Protein AF-A0A2N2IG93-F1 (afdb_monomer)

Solvent-accessible surface area (backbone atoms only — not comparable to full-atom values): 2644 Å² total; per-residue (Å²): 106,71,67,59,54,52,50,51,52,52,32,27,60,77,42,74,54,36,57,68,60,18,15,59,76,69,76,45,55,53,69,57,45,53,51,49,35,61,76,69,68,61,85,84,115

Sequence (45 aa):
RIIEEVLIRRALQKTKGNRTRAAGILEISHRALLYKIKEYGLTDA

Secondary structure (DSSP, 8-state):
-HHHHHHHHHHHHHTTT-HHHHHHHTTS-HHHHHHHHHHTT----

Foldseek 3Di:
DVVVVVLLVVLCVVVVNPLCSSCVVVVHDSVVSVVVCVVVVVPDD

Radius of gyration: 8.98 Å; Cα contacts (8 Å, |Δi|>4): 35; chains: 1; bounding box: 20×18×21 Å

Nearest PDB structures (foldseek):
  1f36-assembly1_B  TM=9.728E-01  e=1.911E-02  Escherichia coli
  1etq-assembly2_D  TM=9.728E-01  e=2.325E-02  Escherichia coli
  1etq-assembly2_C  TM=9.630E-01  e=3.921E-02  Escherichia coli
  1etv-assembly1_B  TM=9.582E-01  e=3.441E-02  Escherichia coli
  1etk-assembly1_B  TM=9.575E-01  e=9.169E-02  Escherichia coli

Mean predicted aligned error: 2.7 Å

pLDDT: mean 93.87, std 9.96, range [47.19, 98.56]

Structure (mmCIF, N/CA/C/O backbone):
data_AF-A0A2N2IG93-F1
#
_entry.id   AF-A0A2N2IG93-F1
#
loop_
_atom_site.group_PDB
_atom_site.id
_atom_site.type_symbol
_atom_site.label_atom_id
_atom_site.label_alt_id
_atom_site.label_comp_id
_atom_site.label_asym_id
_atom_site.label_entity_id
_atom_site.label_seq_id
_atom_site.pdbx_PDB_ins_code
_atom_site.Cartn_x
_atom_site.Cartn_y
_atom_site.Cartn_z
_atom_site.occupancy
_atom_site.B_iso_or_equiv
_atom_site.auth_seq_id
_atom_site.auth_comp_id
_atom_site.auth_asym_id
_atom_site.auth_atom_id
_atom_site.pdbx_PDB_model_num
ATOM 1 N N . ARG A 1 1 ? -0.999 2.889 -15.551 1.00 75.56 1 ARG A N 1
ATOM 2 C CA . ARG A 1 1 ? -1.953 3.523 -14.610 1.00 75.56 1 ARG A CA 1
ATOM 3 C C . ARG A 1 1 ? -3.033 2.539 -14.169 1.00 75.56 1 ARG A C 1
ATOM 5 O O . ARG A 1 1 ? -2.967 2.122 -13.029 1.00 75.56 1 ARG A O 1
ATOM 12 N N . ILE A 1 2 ? -3.905 2.042 -15.059 1.00 88.75 2 ILE A N 1
ATOM 13 C CA . ILE A 1 2 ? -4.983 1.088 -14.692 1.00 88.75 2 ILE A CA 1
ATOM 14 C C . ILE A 1 2 ? -4.457 -0.164 -13.958 1.00 88.75 2 ILE A C 1
ATOM 16 O O . ILE A 1 2 ? -4.976 -0.522 -12.908 1.00 88.75 2 ILE A O 1
ATOM 20 N N . ILE A 1 3 ? -3.393 -0.803 -14.466 1.00 94.88 3 ILE A N 1
ATOM 21 C CA . ILE A 1 3 ? -2.813 -1.999 -13.823 1.00 94.88 3 ILE A CA 1
ATOM 22 C C . ILE A 1 3 ? -2.276 -1.682 -12.418 1.00 94.88 3 ILE A C 1
ATOM 24 O O . ILE A 1 3 ? -2.531 -2.437 -11.486 1.00 94.88 3 ILE A O 1
ATOM 28 N N . GLU A 1 4 ? -1.573 -0.557 -12.254 1.00 96.62 4 GLU A N 1
ATOM 29 C CA . GLU A 1 4 ? -1.034 -0.127 -10.955 1.00 96.62 4 GLU A CA 1
ATOM 30 C C . GLU A 1 4 ? -2.166 0.106 -9.944 1.00 96.62 4 GLU A C 1
ATOM 32 O O . GLU A 1 4 ? -2.118 -0.424 -8.837 1.00 96.62 4 GLU A O 1
ATOM 37 N N . GLU A 1 5 ? -3.227 0.813 -10.343 1.00 96.31 5 GLU A N 1
ATOM 38 C CA . GLU A 1 5 ? -4.396 1.045 -9.491 1.00 96.31 5 GLU A CA 1
ATOM 39 C C . GLU A 1 5 ? -5.067 -0.270 -9.061 1.00 96.31 5 GLU A C 1
ATOM 41 O O . GLU A 1 5 ? -5.359 -0.465 -7.879 1.00 96.31 5 GLU A O 1
ATOM 46 N N . VAL A 1 6 ? -5.268 -1.209 -9.993 1.00 97.06 6 VAL A N 1
ATOM 47 C CA . VAL A 1 6 ? -5.867 -2.523 -9.699 1.00 97.06 6 VAL A CA 1
ATOM 48 C C . VAL A 1 6 ? -5.010 -3.317 -8.714 1.00 97.06 6 VAL A C 1
ATOM 50 O O . VAL A 1 6 ? -5.547 -3.925 -7.785 1.00 97.06 6 VAL A O 1
ATOM 53 N N . LEU A 1 7 ? -3.686 -3.310 -8.884 1.00 97.94 7 LEU A N 1
ATOM 54 C CA . LEU A 1 7 ? -2.766 -3.979 -7.963 1.00 97.94 7 LEU A CA 1
ATOM 55 C C . LEU A 1 7 ? -2.825 -3.353 -6.568 1.00 97.94 7 LEU A C 1
ATOM 57 O O . LEU A 1 7 ? -2.916 -4.084 -5.580 1.00 97.94 7 LEU A O 1
ATOM 61 N N . ILE A 1 8 ? -2.865 -2.020 -6.480 1.00 97.31 8 ILE A N 1
ATOM 62 C CA . ILE A 1 8 ? -2.991 -1.312 -5.202 1.00 97.31 8 ILE A CA 1
ATOM 63 C C . ILE A 1 8 ? -4.315 -1.652 -4.513 1.00 97.31 8 ILE A C 1
ATOM 65 O O . ILE A 1 8 ? -4.309 -2.008 -3.333 1.00 97.31 8 ILE A O 1
ATOM 69 N N . ARG A 1 9 ? -5.444 -1.622 -5.234 1.00 96.75 9 ARG A N 1
ATOM 70 C CA . ARG A 1 9 ? -6.761 -1.995 -4.687 1.00 96.75 9 ARG A CA 1
ATOM 71 C C . ARG A 1 9 ? -6.766 -3.429 -4.158 1.00 96.75 9 ARG A C 1
ATOM 73 O O . ARG A 1 9 ? -7.221 -3.664 -3.042 1.00 96.75 9 ARG A O 1
ATOM 80 N N . ARG A 1 10 ? -6.206 -4.380 -4.911 1.00 97.50 10 ARG A N 1
ATOM 81 C CA . ARG A 1 10 ? -6.104 -5.788 -4.486 1.00 97.50 10 ARG A CA 1
ATOM 82 C C . ARG A 1 10 ? -5.218 -5.961 -3.258 1.00 97.50 10 ARG A C 1
ATOM 84 O O . ARG A 1 10 ? -5.575 -6.721 -2.361 1.00 97.50 10 ARG A O 1
ATOM 91 N N . ALA A 1 11 ? -4.085 -5.263 -3.193 1.00 98.00 11 ALA A N 1
ATOM 92 C CA . ALA A 1 11 ? -3.200 -5.308 -2.034 1.00 98.00 11 ALA A CA 1
ATOM 93 C C . ALA A 1 11 ? -3.893 -4.749 -0.783 1.00 98.00 11 ALA A C 1
ATOM 95 O O . ALA A 1 11 ? -3.868 -5.401 0.258 1.00 98.00 11 ALA A O 1
ATOM 96 N N . LEU A 1 12 ? -4.578 -3.606 -0.898 1.00 97.00 12 LEU A N 1
ATOM 97 C CA . LEU A 1 12 ? -5.356 -3.009 0.194 1.00 97.00 12 LEU A CA 1
ATOM 98 C C . LEU A 1 12 ? -6.490 -3.928 0.664 1.00 97.00 12 LEU A C 1
ATOM 100 O O . LEU A 1 12 ? -6.646 -4.135 1.865 1.00 97.00 12 LEU A O 1
ATOM 104 N N . GLN A 1 13 ? -7.238 -4.538 -0.258 1.00 96.81 13 GLN A N 1
ATOM 105 C CA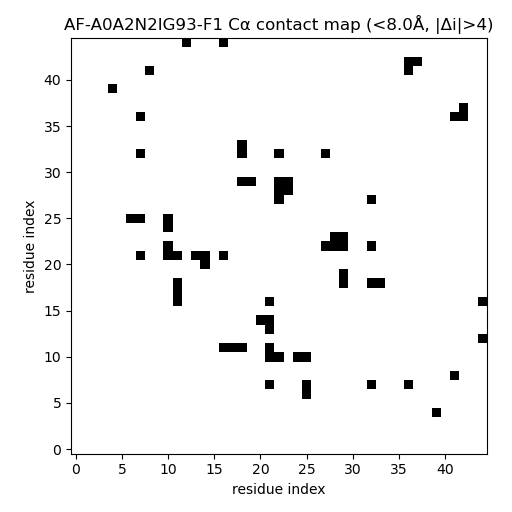 . GLN A 1 13 ? -8.282 -5.511 0.084 1.00 96.81 13 GLN A CA 1
ATOM 106 C C . GLN A 1 13 ? -7.699 -6.735 0.802 1.00 96.81 13 GLN A C 1
ATOM 108 O O . GLN A 1 13 ? -8.189 -7.131 1.860 1.00 96.81 13 GLN A O 1
ATOM 113 N N . LYS A 1 14 ? -6.603 -7.302 0.280 1.00 97.44 14 LYS A N 1
ATOM 114 C CA . LYS A 1 14 ? -5.925 -8.467 0.869 1.00 97.44 14 LYS A CA 1
ATOM 115 C C . LYS A 1 14 ? -5.404 -8.190 2.280 1.00 97.44 14 LYS A C 1
ATOM 117 O O . LYS A 1 14 ? -5.349 -9.105 3.100 1.00 97.44 14 LYS A O 1
ATOM 122 N N . THR A 1 15 ? -5.046 -6.944 2.586 1.00 97.12 15 THR A N 1
ATOM 123 C CA . THR A 1 15 ? -4.558 -6.540 3.911 1.00 97.12 15 THR A CA 1
ATOM 124 C C . THR A 1 15 ? -5.608 -5.858 4.781 1.00 97.12 15 THR A C 1
ATOM 126 O O . THR A 1 15 ? -5.256 -5.380 5.862 1.00 97.12 15 THR A O 1
ATOM 129 N N . LYS A 1 16 ? -6.879 -5.832 4.353 1.00 96.12 16 LYS A N 1
ATOM 130 C CA . LYS A 1 16 ? -7.990 -5.170 5.060 1.00 96.12 16 LYS A CA 1
ATOM 131 C C . LYS A 1 16 ? -7.671 -3.705 5.391 1.00 96.12 16 LYS A C 1
ATOM 133 O O . LYS A 1 16 ? -7.780 -3.277 6.536 1.00 96.12 16 LYS A O 1
ATOM 138 N N . GLY A 1 17 ? -7.158 -2.970 4.406 1.00 94.75 17 GLY A N 1
ATOM 139 C CA . GLY A 1 17 ? -6.797 -1.557 4.536 1.00 94.75 17 GLY A CA 1
ATOM 140 C C . GLY A 1 17 ? -5.469 -1.293 5.254 1.00 94.75 17 GLY A C 1
ATOM 141 O O . GLY A 1 17 ? -5.046 -0.140 5.344 1.00 94.75 17 GLY A O 1
ATOM 142 N N . ASN A 1 18 ? -4.750 -2.319 5.733 1.00 96.56 18 ASN A N 1
ATOM 143 C CA . ASN A 1 18 ? -3.436 -2.119 6.346 1.00 96.56 18 ASN A CA 1
ATOM 144 C C . ASN A 1 18 ? -2.401 -1.716 5.279 1.00 96.56 18 ASN A C 1
ATOM 146 O O . ASN A 1 18 ? -1.877 -2.556 4.539 1.00 96.56 18 ASN A O 1
ATOM 150 N N . ARG A 1 19 ? -2.105 -0.414 5.228 1.00 96.31 19 ARG A N 1
ATOM 151 C CA . ARG A 1 19 ? -1.239 0.217 4.220 1.00 96.31 19 ARG A CA 1
ATOM 152 C C . ARG A 1 19 ? 0.222 -0.220 4.337 1.00 96.31 19 ARG A C 1
ATOM 154 O O . ARG A 1 19 ? 0.855 -0.461 3.317 1.00 96.31 19 ARG A O 1
ATOM 161 N N . THR A 1 20 ? 0.744 -0.425 5.547 1.00 98.00 20 THR A N 1
ATOM 162 C CA . THR A 1 20 ? 2.113 -0.939 5.746 1.00 98.00 20 THR A CA 1
ATOM 163 C C . THR A 1 20 ? 2.268 -2.343 5.165 1.00 98.00 20 THR A C 1
ATOM 165 O O . THR A 1 20 ? 3.219 -2.612 4.434 1.00 98.00 20 THR A O 1
ATOM 168 N N . ARG A 1 21 ? 1.302 -3.236 5.421 1.00 98.19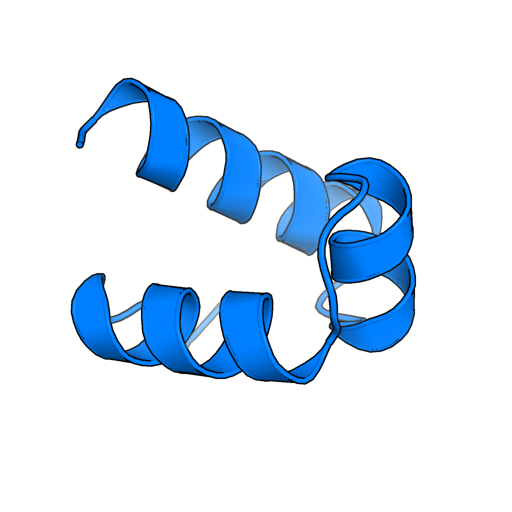 21 ARG A N 1
ATOM 169 C CA . ARG A 1 21 ? 1.305 -4.592 4.849 1.00 98.19 21 ARG A CA 1
ATOM 170 C C . ARG A 1 21 ? 1.066 -4.580 3.339 1.00 98.19 21 ARG A C 1
ATOM 172 O O . ARG A 1 21 ? 1.688 -5.364 2.633 1.00 98.19 21 ARG A O 1
ATOM 179 N N . ALA A 1 22 ? 0.201 -3.697 2.837 1.00 98.19 22 ALA A N 1
ATOM 180 C CA . ALA A 1 22 ? -0.065 -3.580 1.402 1.00 98.19 22 ALA A CA 1
ATOM 181 C C . ALA A 1 22 ? 1.183 -3.117 0.639 1.00 98.19 22 ALA A C 1
ATOM 183 O O . ALA A 1 22 ? 1.489 -3.667 -0.414 1.00 98.19 22 ALA A O 1
ATOM 184 N N . ALA A 1 23 ? 1.938 -2.167 1.200 1.00 98.38 23 ALA A N 1
ATOM 185 C CA . ALA A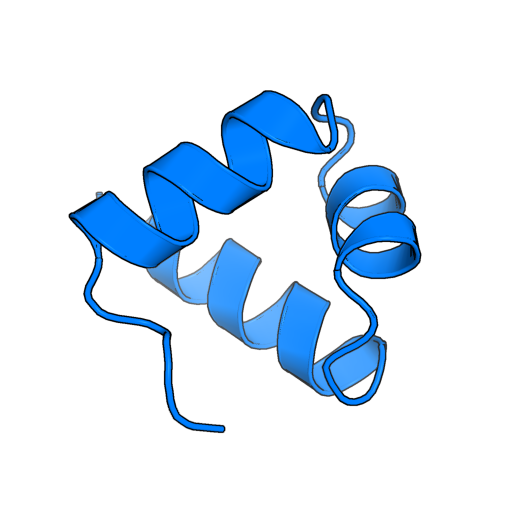 1 23 ? 3.210 -1.723 0.636 1.00 98.38 23 ALA A CA 1
ATOM 186 C C . ALA A 1 23 ? 4.227 -2.873 0.565 1.00 98.38 23 ALA A C 1
ATOM 1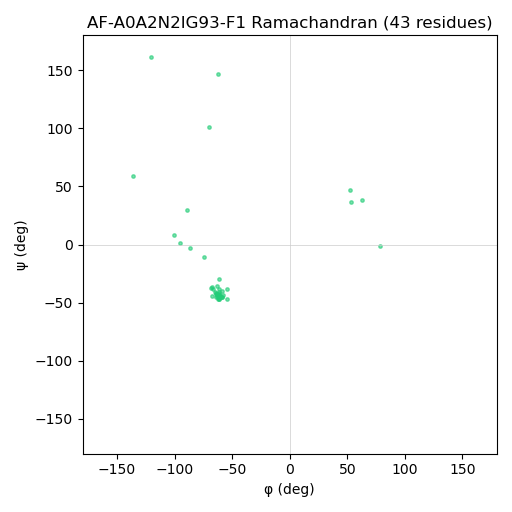88 O O . ALA A 1 23 ? 4.908 -3.015 -0.444 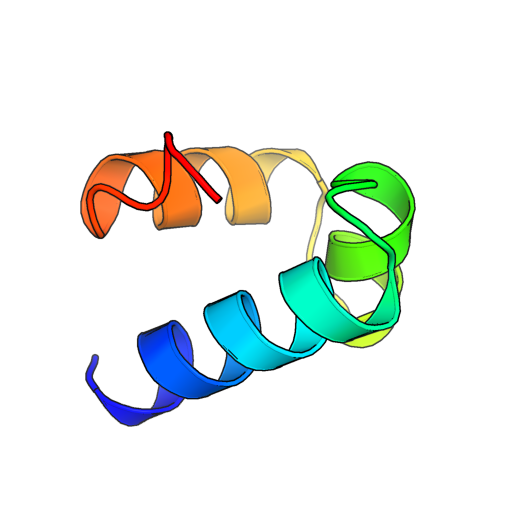1.00 98.38 23 ALA A O 1
ATOM 189 N N . GLY A 1 24 ? 4.250 -3.743 1.584 1.00 98.44 24 GLY A N 1
ATOM 190 C CA . GLY A 1 24 ? 5.043 -4.974 1.569 1.00 98.44 24 GLY A CA 1
ATOM 191 C C . GLY A 1 24 ? 4.644 -5.947 0.454 1.00 98.44 24 GLY A C 1
ATOM 192 O O . GLY A 1 24 ? 5.518 -6.468 -0.222 1.00 98.44 24 GLY A O 1
ATOM 193 N N . ILE A 1 25 ? 3.341 -6.153 0.210 1.00 98.19 25 ILE A N 1
ATOM 194 C CA . ILE A 1 25 ? 2.852 -7.010 -0.895 1.00 98.19 25 ILE A CA 1
ATOM 195 C C . ILE A 1 25 ? 3.246 -6.455 -2.268 1.00 98.19 25 ILE A C 1
ATOM 197 O O . ILE A 1 25 ? 3.485 -7.221 -3.194 1.00 98.19 25 ILE A O 1
ATOM 201 N N . LEU A 1 26 ? 3.261 -5.131 -2.407 1.00 98.06 26 LEU A N 1
ATOM 202 C CA . LEU A 1 26 ? 3.588 -4.442 -3.654 1.00 98.06 26 LEU A CA 1
ATOM 203 C C . LEU A 1 26 ? 5.093 -4.202 -3.834 1.00 98.06 26 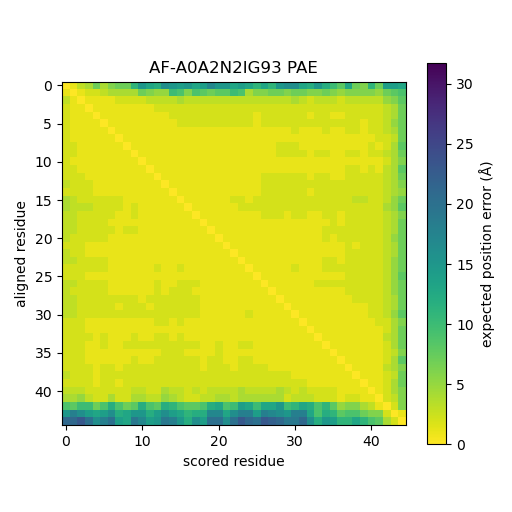LEU A C 1
ATOM 205 O O . LEU A 1 26 ? 5.478 -3.641 -4.853 1.00 98.06 26 LEU A O 1
ATOM 209 N N . GLU A 1 27 ? 5.912 -4.573 -2.845 1.00 98.25 27 GLU A N 1
ATOM 210 C CA . GLU A 1 27 ? 7.364 -4.356 -2.821 1.00 98.25 27 GLU A CA 1
ATOM 211 C C . GLU A 1 27 ? 7.772 -2.890 -3.060 1.00 98.25 27 GLU A C 1
ATOM 213 O O . GLU A 1 27 ? 8.792 -2.580 -3.674 1.00 98.25 27 GLU A O 1
ATOM 218 N N . ILE A 1 28 ? 6.977 -1.955 -2.530 1.00 98.12 28 ILE A N 1
ATOM 219 C CA . ILE A 1 28 ? 7.261 -0.516 -2.570 1.00 98.12 28 ILE A CA 1
ATOM 220 C C . ILE A 1 28 ? 7.362 0.058 -1.163 1.00 98.12 28 ILE A C 1
ATOM 222 O O . ILE A 1 28 ? 6.854 -0.492 -0.186 1.00 98.12 28 ILE A O 1
ATOM 226 N N . SER A 1 29 ? 7.984 1.232 -1.046 1.00 98.56 29 SER A N 1
ATOM 227 C CA . SER A 1 29 ? 7.985 1.943 0.230 1.00 98.56 29 SER A CA 1
ATOM 228 C C . SER A 1 29 ? 6.560 2.321 0.651 1.00 98.56 29 SER A C 1
ATOM 230 O O . SER A 1 29 ? 5.718 2.688 -0.174 1.00 98.56 29 SER A O 1
ATOM 232 N N . HIS A 1 30 ? 6.304 2.324 1.962 1.00 97.75 30 HIS A N 1
ATOM 233 C CA . HIS A 1 30 ? 5.028 2.794 2.507 1.00 97.75 30 HIS A CA 1
ATOM 234 C C . HIS A 1 30 ? 4.691 4.218 2.026 1.00 97.75 30 HIS A C 1
ATOM 236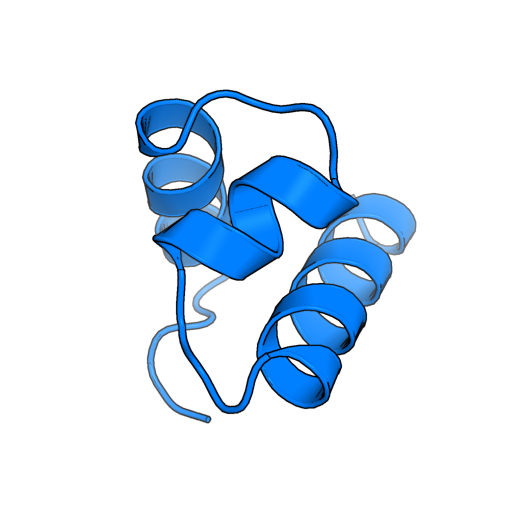 O O . HIS A 1 30 ? 3.550 4.503 1.674 1.00 97.75 30 HIS A O 1
ATOM 242 N N . ARG A 1 31 ? 5.698 5.099 1.915 1.00 97.94 31 ARG A N 1
ATOM 243 C CA . ARG A 1 31 ? 5.531 6.465 1.398 1.00 97.94 31 ARG A CA 1
ATOM 244 C C . ARG A 1 31 ? 5.088 6.488 -0.068 1.00 97.94 31 ARG A C 1
ATOM 246 O O . ARG A 1 31 ? 4.202 7.268 -0.406 1.00 97.94 31 ARG A O 1
ATOM 253 N N . ALA A 1 32 ? 5.671 5.645 -0.923 1.00 98.12 32 ALA A N 1
ATOM 254 C CA . ALA A 1 32 ? 5.263 5.537 -2.324 1.00 98.12 32 ALA A CA 1
ATOM 255 C C . ALA A 1 32 ? 3.798 5.096 -2.439 1.00 98.12 32 ALA A C 1
ATOM 257 O O . ALA A 1 32 ? 3.033 5.717 -3.174 1.00 98.12 32 ALA A O 1
ATOM 258 N N . LEU A 1 33 ? 3.381 4.106 -1.640 1.00 97.88 33 LEU A N 1
ATOM 259 C CA . LEU A 1 33 ? 1.984 3.676 -1.595 1.00 97.88 33 LEU A CA 1
ATOM 260 C C . LEU A 1 33 ? 1.040 4.824 -1.206 1.00 97.88 33 LEU A C 1
ATOM 262 O O . LEU A 1 33 ? 0.011 5.003 -1.851 1.00 97.88 33 LEU A O 1
ATOM 266 N N . LEU A 1 34 ? 1.376 5.622 -0.186 1.00 97.19 34 LEU A N 1
ATOM 267 C CA . LEU A 1 34 ? 0.536 6.753 0.236 1.00 97.19 34 LEU A CA 1
ATOM 268 C C . LEU A 1 34 ? 0.360 7.796 -0.875 1.00 97.19 34 LEU A C 1
ATOM 270 O O . LEU A 1 34 ? -0.749 8.294 -1.073 1.00 97.19 34 LEU A O 1
ATOM 274 N N . TYR A 1 35 ? 1.424 8.097 -1.626 1.00 97.62 35 TYR A N 1
ATOM 275 C CA . TYR A 1 35 ? 1.315 8.984 -2.785 1.00 97.62 35 TYR A CA 1
ATOM 276 C C . TYR A 1 35 ? 0.409 8.399 -3.862 1.00 97.62 35 TYR A C 1
ATOM 278 O O . TYR A 1 35 ? -0.450 9.117 -4.364 1.00 97.62 35 TYR A O 1
ATOM 286 N N . LYS A 1 36 ? 0.540 7.106 -4.171 1.00 96.75 36 LYS A N 1
ATOM 287 C CA . LYS A 1 36 ? -0.304 6.440 -5.170 1.00 96.75 36 LYS A CA 1
ATOM 288 C C . LYS A 1 36 ? -1.767 6.349 -4.750 1.00 96.75 36 LYS A C 1
ATOM 290 O O . LYS A 1 36 ? -2.645 6.584 -5.569 1.00 96.75 36 LYS A O 1
ATOM 295 N N . ILE A 1 37 ? -2.045 6.095 -3.471 1.00 95.81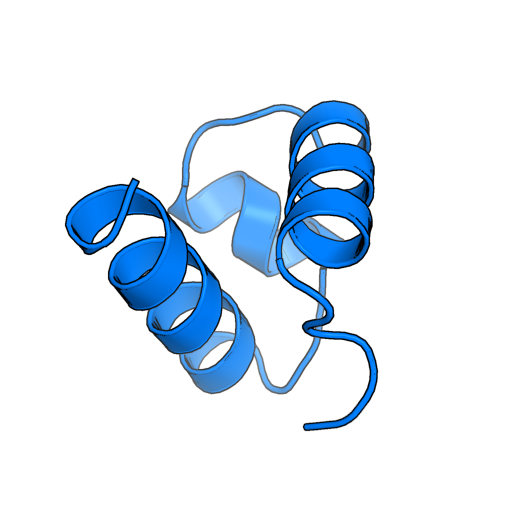 37 ILE A N 1
ATOM 296 C CA . ILE A 1 37 ? -3.406 6.146 -2.915 1.00 95.81 37 ILE A CA 1
ATOM 297 C C . ILE A 1 37 ? -4.020 7.533 -3.119 1.00 95.81 37 ILE A C 1
ATOM 299 O O . ILE A 1 37 ? -5.173 7.626 -3.530 1.00 95.81 37 ILE A O 1
ATOM 303 N N . LYS A 1 38 ? -3.253 8.604 -2.871 1.00 95.75 38 LYS A N 1
ATOM 304 C CA . LYS A 1 38 ? -3.711 9.980 -3.102 1.00 95.75 38 LYS A CA 1
ATOM 305 C C . LYS A 1 38 ? -3.892 10.283 -4.593 1.00 95.75 38 LYS A C 1
ATOM 307 O O . LYS A 1 38 ? -4.891 10.886 -4.958 1.00 95.75 38 LYS A O 1
ATOM 312 N N . GLU A 1 39 ? -2.945 9.867 -5.434 1.00 95.56 39 GLU A N 1
ATOM 313 C CA . GLU A 1 39 ? -2.973 10.055 -6.894 1.00 95.56 39 GLU A CA 1
ATOM 314 C C . GLU A 1 39 ? -4.208 9.399 -7.525 1.00 95.56 39 GLU A C 1
ATOM 316 O O . GLU A 1 39 ? -4.839 9.992 -8.394 1.00 95.56 39 GLU A O 1
ATOM 321 N N . TYR A 1 40 ? -4.579 8.207 -7.050 1.00 95.12 40 TYR A N 1
ATOM 322 C CA . TYR A 1 40 ? -5.709 7.428 -7.560 1.00 95.12 40 TYR A CA 1
ATOM 323 C C . TYR A 1 40 ? -7.023 7.615 -6.779 1.00 95.12 40 TYR A C 1
ATOM 325 O O . TYR A 1 40 ? -8.013 6.964 -7.102 1.00 95.12 40 TYR A O 1
ATOM 333 N N . GLY A 1 41 ? -7.058 8.464 -5.745 1.00 94.12 41 GLY A N 1
ATOM 334 C CA . GLY A 1 41 ? -8.269 8.697 -4.945 1.00 94.12 41 GLY A CA 1
ATOM 335 C C . GLY A 1 41 ? -8.783 7.451 -4.205 1.00 94.12 41 GLY A C 1
ATOM 336 O O . GLY A 1 41 ? -9.986 7.226 -4.127 1.00 94.12 41 GLY A O 1
ATOM 337 N N . LEU A 1 42 ? -7.884 6.611 -3.681 1.00 89.38 42 LEU A N 1
ATOM 338 C CA . LEU A 1 42 ? -8.215 5.329 -3.030 1.00 89.38 42 LEU A CA 1
ATOM 339 C C . LEU A 1 42 ? -8.485 5.457 -1.519 1.00 89.38 42 LEU A C 1
ATOM 341 O O . LEU A 1 42 ? -8.170 4.542 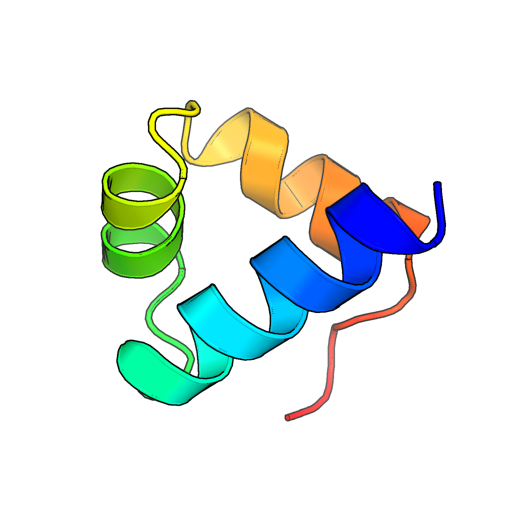-0.758 1.00 89.38 42 LEU A O 1
ATOM 345 N N . THR A 1 43 ? -8.982 6.601 -1.050 1.00 76.62 43 THR A N 1
ATOM 346 C CA . THR A 1 43 ? -9.068 6.914 0.387 1.00 76.62 43 THR A CA 1
ATOM 347 C C . THR A 1 43 ? -10.165 6.180 1.159 1.00 76.62 43 THR A C 1
ATOM 349 O O . THR A 1 43 ? -10.088 6.185 2.384 1.00 76.62 43 THR A O 1
ATOM 352 N N . ASP A 1 44 ? -11.095 5.486 0.493 1.00 59.97 44 ASP A N 1
ATOM 353 C CA . ASP A 1 44 ? -12.380 5.097 1.098 1.00 59.97 44 ASP A CA 1
ATOM 354 C C . ASP A 1 44 ? -12.814 3.641 0.802 1.00 59.97 44 ASP A C 1
ATOM 356 O O . ASP A 1 44 ? -13.873 3.406 0.222 1.00 59.97 44 ASP A O 1
ATOM 360 N N . ALA A 1 45 ? -12.009 2.643 1.188 1.00 47.19 45 ALA A N 1
ATOM 361 C CA . ALA A 1 45 ? -12.411 1.226 1.166 1.00 47.19 45 ALA A CA 1
ATOM 362 C C . ALA A 1 45 ? -11.972 0.471 2.425 1.00 47.19 45 ALA A C 1
ATOM 364 O O . ALA A 1 45 ? -10.820 0.692 2.870 1.00 47.19 45 ALA A O 1
#